Protein AF-A0A6H9YV08-F1 (afdb_monomer_lite)

Organism: NCBI:txid359158

Sequence (164 aa):
MSWSRAHRRHQLVHQVLADIAGDGRPELPERRRAEVEAEFGGLEGFLLELQLRWYRAFDARLDALLEDWPPDLPAALDKLWLDLSGTMPTARFVLDAHLHHQALAPLHARHQLLLHAATGVYRKPDDWPRLATTPSHVGTTTSSVMSSARSQRLIQPCRWISAF

Structure (mmCIF, N/CA/C/O backbone):
data_AF-A0A6H9YV08-F1
#
_entry.id   AF-A0A6H9YV08-F1
#
loop_
_atom_site.group_PDB
_atom_site.id
_atom_site.type_symbol
_atom_site.label_atom_id
_atom_site.label_alt_id
_atom_site.label_comp_id
_atom_site.label_asym_id
_atom_site.label_entity_id
_atom_site.label_seq_id
_atom_site.pdbx_PDB_ins_code
_atom_site.Cartn_x
_atom_site.Cartn_y
_atom_site.Cartn_z
_atom_site.occupancy
_atom_site.B_iso_or_equiv
_atom_site.auth_seq_id
_atom_site.auth_comp_id
_atom_site.auth_asym_id
_atom_site.auth_atom_id
_atom_site.pdbx_PDB_model_num
ATOM 1 N N . MET A 1 1 ? 13.962 2.491 21.784 1.00 62.12 1 MET A N 1
ATOM 2 C CA . MET A 1 1 ? 12.484 2.449 21.918 1.00 62.12 1 MET A CA 1
ATOM 3 C C . MET A 1 1 ? 11.721 2.374 20.583 1.00 62.12 1 MET A C 1
ATOM 5 O O . MET A 1 1 ? 10.515 2.172 20.609 1.00 62.12 1 MET A O 1
ATOM 9 N N . SER A 1 2 ? 12.372 2.457 19.415 1.00 82.06 2 SER A N 1
ATOM 10 C CA . SER A 1 2 ? 11.707 2.378 18.097 1.00 82.06 2 SER A CA 1
ATOM 11 C C . SER A 1 2 ? 11.152 0.988 17.742 1.00 82.06 2 SER A C 1
ATOM 13 O O . SER A 1 2 ? 10.120 0.895 17.081 1.00 82.06 2 SER A O 1
ATOM 15 N N . TRP A 1 3 ? 11.788 -0.089 18.216 1.00 86.19 3 TRP A N 1
ATOM 16 C CA . TRP A 1 3 ? 11.386 -1.467 17.904 1.00 86.19 3 TRP A CA 1
ATOM 17 C C . TRP A 1 3 ? 9.988 -1.827 18.427 1.00 86.19 3 TRP A C 1
ATOM 19 O O . TRP A 1 3 ? 9.171 -2.354 17.677 1.00 86.19 3 TRP A O 1
ATOM 29 N N . SER A 1 4 ? 9.666 -1.465 19.675 1.00 91.12 4 SER A N 1
ATOM 30 C CA . SER A 1 4 ? 8.354 -1.747 20.276 1.00 91.12 4 SER A CA 1
ATOM 31 C C . SER A 1 4 ? 7.209 -1.081 19.507 1.00 91.12 4 SER A C 1
ATOM 33 O O . SER A 1 4 ? 6.151 -1.681 19.334 1.00 91.12 4 SER A O 1
ATOM 35 N N . ARG A 1 5 ? 7.434 0.135 18.990 1.00 91.06 5 ARG A N 1
ATOM 36 C CA . ARG A 1 5 ? 6.450 0.852 18.168 1.00 91.06 5 ARG A CA 1
ATOM 37 C C . ARG A 1 5 ? 6.277 0.206 16.795 1.00 91.06 5 ARG A C 1
ATOM 39 O O . ARG A 1 5 ? 5.150 0.008 16.352 1.00 91.06 5 ARG A O 1
ATOM 46 N N . ALA A 1 6 ? 7.376 -0.162 16.135 1.00 91.62 6 ALA A N 1
ATOM 47 C CA . ALA A 1 6 ? 7.322 -0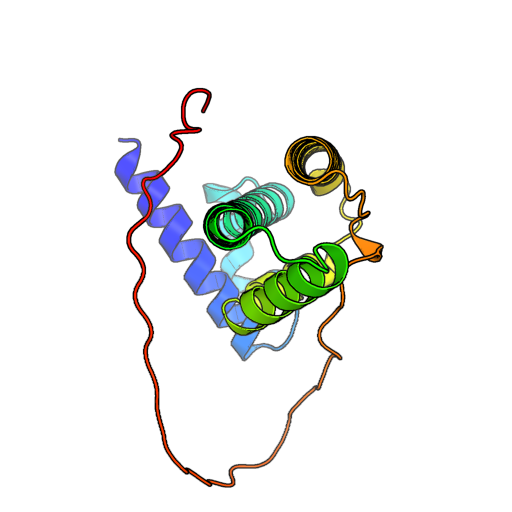.854 14.848 1.00 91.62 6 ALA A CA 1
ATOM 48 C C . ALA A 1 6 ? 6.585 -2.199 14.960 1.00 91.62 6 ALA A C 1
ATOM 50 O O . ALA A 1 6 ? 5.713 -2.496 14.144 1.00 91.62 6 ALA A O 1
ATOM 51 N N . HIS A 1 7 ? 6.875 -2.976 16.008 1.00 93.38 7 HIS A N 1
ATOM 52 C CA . HIS A 1 7 ? 6.208 -4.249 16.266 1.00 93.38 7 HIS A CA 1
ATOM 53 C C . HIS A 1 7 ? 4.704 -4.073 16.510 1.00 93.38 7 HIS A C 1
ATOM 55 O O . HIS A 1 7 ? 3.894 -4.785 15.918 1.00 93.38 7 HIS A O 1
ATOM 61 N N . ARG A 1 8 ? 4.313 -3.072 17.306 1.00 94.31 8 ARG A N 1
ATOM 62 C CA . ARG A 1 8 ? 2.902 -2.774 17.572 1.00 94.31 8 ARG A CA 1
ATOM 63 C C . ARG A 1 8 ? 2.148 -2.340 16.313 1.00 94.31 8 ARG A C 1
ATOM 65 O O . ARG A 1 8 ? 1.095 -2.895 16.024 1.00 94.31 8 ARG A O 1
ATOM 72 N N . ARG A 1 9 ? 2.707 -1.426 15.509 1.00 96.75 9 ARG A N 1
ATOM 73 C CA . ARG A 1 9 ? 2.131 -1.040 14.203 1.00 96.75 9 ARG A CA 1
ATOM 74 C C . ARG A 1 9 ? 2.023 -2.229 13.253 1.00 96.75 9 ARG A C 1
ATOM 76 O O . ARG A 1 9 ? 1.090 -2.314 12.458 1.00 96.75 9 ARG A O 1
ATOM 83 N N . HIS A 1 10 ? 2.978 -3.152 13.298 1.00 96.25 10 HIS A N 1
ATOM 84 C CA . HIS A 1 10 ? 2.912 -4.374 12.508 1.00 96.25 10 HIS A CA 1
ATOM 85 C C . HIS A 1 10 ? 1.723 -5.248 12.921 1.00 96.25 10 HIS A C 1
ATOM 87 O O . HIS A 1 10 ? 0.890 -5.557 12.070 1.00 96.25 10 HIS A O 1
ATOM 93 N N . GLN A 1 11 ? 1.601 -5.555 14.215 1.00 97.56 11 GLN A N 1
ATOM 94 C CA . GLN A 1 11 ? 0.488 -6.330 14.766 1.00 97.56 11 GLN A CA 1
ATOM 95 C C . GLN A 1 11 ? -0.871 -5.670 14.511 1.00 97.56 11 GLN A C 1
ATOM 97 O O . GLN A 1 11 ? -1.800 -6.348 14.081 1.00 97.56 11 GLN A O 1
ATOM 102 N N . LEU A 1 12 ? -0.979 -4.354 14.713 1.00 98.12 12 LEU A N 1
ATOM 103 C CA . LEU A 1 12 ? -2.235 -3.627 14.542 1.00 98.12 12 LEU A CA 1
ATOM 104 C C . LEU A 1 12 ? -2.731 -3.671 13.092 1.00 98.12 12 LEU A C 1
ATOM 106 O O . LEU A 1 12 ? -3.915 -3.895 12.870 1.00 98.12 12 LEU A O 1
ATOM 110 N N . VAL A 1 13 ? -1.846 -3.562 12.093 1.00 98.31 13 VAL A N 1
ATOM 111 C CA . VAL A 1 13 ? -2.251 -3.756 10.686 1.00 98.31 13 VAL A CA 1
ATOM 112 C C . VAL A 1 13 ? -2.832 -5.149 10.462 1.00 98.31 13 VAL A C 1
ATOM 114 O O . VAL A 1 13 ? -3.878 -5.267 9.836 1.00 98.31 13 VAL A O 1
ATOM 117 N N . HIS A 1 14 ? -2.202 -6.203 10.987 1.00 97.88 14 HIS A N 1
ATOM 118 C CA . HIS A 1 14 ? -2.731 -7.561 10.838 1.00 97.88 14 HIS A CA 1
ATOM 119 C C . HIS A 1 14 ? -4.094 -7.734 11.508 1.00 97.88 14 HIS A C 1
ATOM 121 O O . HIS A 1 14 ? -4.976 -8.359 10.929 1.00 97.88 14 HIS A O 1
ATOM 127 N N . GLN A 1 15 ? -4.280 -7.151 12.691 1.00 98.12 15 GLN A N 1
ATOM 128 C CA . GLN A 1 15 ? -5.555 -7.189 13.404 1.00 98.12 15 GLN A CA 1
ATOM 129 C C . GLN A 1 15 ? -6.655 -6.437 12.649 1.00 98.12 15 GLN A C 1
ATOM 131 O O . GLN A 1 15 ? -7.739 -6.980 12.471 1.00 98.12 15 GLN A O 1
ATOM 136 N N . VAL A 1 16 ? -6.368 -5.233 12.145 1.00 98.25 16 VAL A N 1
ATOM 137 C CA . VAL A 1 16 ? -7.320 -4.452 11.339 1.00 98.25 16 VAL A CA 1
ATOM 138 C C . VAL A 1 16 ? -7.689 -5.195 10.055 1.00 98.25 16 VAL A C 1
ATOM 140 O O . VAL A 1 16 ? -8.865 -5.277 9.719 1.00 98.25 16 VAL A O 1
ATOM 143 N N . LEU A 1 17 ? -6.717 -5.781 9.348 1.00 98.06 17 LEU A N 1
ATOM 144 C CA . LEU A 1 17 ? -7.002 -6.555 8.136 1.00 98.06 17 LEU A CA 1
ATOM 145 C C . LEU A 1 17 ? -7.789 -7.837 8.441 1.00 98.06 17 LEU A C 1
ATOM 147 O O . LEU A 1 17 ? -8.658 -8.203 7.660 1.00 98.06 17 LEU A O 1
ATOM 151 N N . ALA A 1 18 ? -7.530 -8.514 9.561 1.00 97.56 18 ALA A N 1
ATOM 152 C CA . ALA A 1 18 ? -8.325 -9.671 9.971 1.00 97.56 18 ALA A CA 1
ATOM 153 C C . ALA A 1 18 ? -9.776 -9.275 10.288 1.00 97.56 18 ALA A C 1
ATOM 155 O O . ALA A 1 18 ? -10.709 -9.955 9.867 1.00 97.56 18 ALA A O 1
ATOM 156 N N . ASP A 1 19 ? -9.959 -8.143 10.967 1.00 97.44 19 ASP A N 1
ATOM 157 C CA . ASP A 1 19 ? -11.268 -7.582 11.285 1.00 97.44 19 ASP A CA 1
ATOM 158 C C . ASP A 1 19 ? -12.053 -7.214 10.012 1.00 97.44 19 ASP A C 1
ATOM 160 O O . ASP A 1 19 ? -13.195 -7.635 9.852 1.00 97.44 19 ASP A O 1
ATOM 164 N N . ILE A 1 20 ? -11.415 -6.521 9.064 1.00 97.12 20 ILE A N 1
ATOM 165 C CA . ILE A 1 20 ? -11.993 -6.175 7.754 1.00 97.12 20 ILE A CA 1
ATOM 166 C C . ILE A 1 20 ? -12.348 -7.427 6.946 1.00 97.12 20 ILE A C 1
ATOM 168 O O . ILE A 1 20 ? -13.390 -7.467 6.294 1.00 97.12 20 ILE A O 1
ATOM 172 N N . ALA A 1 21 ? -11.501 -8.459 6.987 1.00 95.69 21 ALA A N 1
ATOM 173 C CA . ALA A 1 21 ? -11.770 -9.722 6.304 1.00 95.69 21 ALA A CA 1
ATOM 174 C C . ALA A 1 21 ? -13.003 -10.436 6.880 1.00 95.69 21 ALA A C 1
ATOM 176 O O . ALA A 1 21 ? -13.766 -11.025 6.121 1.00 95.69 21 ALA A O 1
ATOM 177 N N . GLY A 1 22 ? -13.200 -10.374 8.201 1.00 95.25 22 GLY A N 1
ATOM 178 C CA . GLY A 1 22 ? -14.380 -10.929 8.864 1.00 95.25 22 GLY A CA 1
ATOM 179 C C . GLY A 1 22 ? -15.654 -10.126 8.592 1.00 95.25 22 GLY A C 1
ATOM 180 O O . GLY A 1 22 ? -16.706 -10.713 8.353 1.00 95.25 22 GLY A O 1
ATOM 181 N N . ASP A 1 23 ? -15.550 -8.795 8.585 1.00 94.00 23 ASP A N 1
ATOM 182 C CA . ASP A 1 23 ? -16.693 -7.891 8.415 1.00 94.00 23 ASP A CA 1
ATOM 183 C C . ASP A 1 23 ? -17.091 -7.719 6.929 1.00 94.00 23 ASP A C 1
ATOM 185 O O . ASP A 1 23 ? -18.220 -7.327 6.626 1.00 94.00 23 ASP A O 1
ATOM 189 N N . GLY A 1 24 ? -16.179 -8.010 5.990 1.00 93.38 24 GLY A N 1
ATOM 190 C CA . GLY A 1 24 ? -16.401 -7.905 4.540 1.00 93.38 24 GLY A CA 1
ATOM 191 C C . GLY A 1 24 ? -16.526 -6.465 4.030 1.00 93.38 24 GLY A C 1
ATOM 192 O O . GLY A 1 24 ? -17.098 -6.224 2.967 1.00 93.38 24 GLY A O 1
ATOM 193 N N . ARG A 1 25 ? -16.029 -5.498 4.803 1.00 94.69 25 ARG A N 1
ATOM 194 C CA . ARG A 1 25 ? -16.244 -4.059 4.619 1.00 94.69 25 ARG A CA 1
ATOM 195 C C . ARG A 1 25 ? -14.912 -3.319 4.610 1.00 94.69 25 ARG A C 1
ATOM 197 O O . ARG A 1 25 ? -14.142 -3.523 5.542 1.00 94.69 25 ARG A O 1
ATOM 204 N N . PRO A 1 26 ? -14.598 -2.506 3.585 1.00 94.75 26 PRO A N 1
ATOM 205 C CA . PRO A 1 26 ? -13.266 -1.921 3.439 1.00 94.75 26 PRO A CA 1
ATOM 206 C C . PRO A 1 26 ? -12.983 -0.795 4.443 1.00 94.75 26 PRO A C 1
ATOM 208 O O . PRO A 1 26 ? -11.848 -0.324 4.528 1.00 94.75 26 PRO A O 1
ATOM 211 N N . GLU A 1 27 ? -14.000 -0.327 5.165 1.00 95.19 27 GLU A N 1
ATOM 212 C CA . GLU A 1 27 ? -13.875 0.723 6.161 1.00 95.19 27 GLU A CA 1
ATOM 213 C C . GLU A 1 27 ? -13.111 0.250 7.400 1.00 95.19 27 GLU A C 1
ATOM 215 O O . GLU A 1 27 ? -13.130 -0.920 7.785 1.00 95.19 27 GLU A O 1
ATOM 220 N N . LEU A 1 28 ? -12.462 1.201 8.075 1.00 95.56 28 LEU A N 1
ATOM 221 C CA . LEU A 1 28 ? -11.794 0.921 9.336 1.00 95.56 28 LEU A CA 1
ATOM 222 C C . LEU A 1 28 ? -12.822 0.452 10.389 1.00 95.56 28 LEU A C 1
ATOM 224 O O . LEU A 1 28 ? -13.764 1.199 10.673 1.00 95.56 28 LEU A O 1
ATOM 228 N N . PRO A 1 29 ? -12.637 -0.725 11.019 1.00 95.94 29 PRO A N 1
ATOM 229 C CA . PRO A 1 29 ? -13.544 -1.211 12.050 1.00 95.94 29 PRO A CA 1
ATOM 230 C C . PRO A 1 29 ? -13.602 -0.238 13.228 1.00 95.94 29 PRO A C 1
ATOM 232 O O . PRO A 1 29 ? -12.565 0.151 13.767 1.00 95.94 29 PRO A O 1
ATOM 235 N N . GLU A 1 30 ? -14.809 0.105 13.683 1.00 95.31 30 GLU A N 1
ATOM 236 C CA . GLU A 1 30 ? -14.999 1.113 14.739 1.00 95.31 30 GLU A CA 1
ATOM 237 C C . GLU A 1 30 ? -14.239 0.754 16.026 1.00 95.31 30 GLU A C 1
ATOM 239 O O . GLU A 1 30 ? -13.595 1.602 16.641 1.00 95.31 30 GLU A O 1
ATOM 244 N N . ARG A 1 31 ? -14.192 -0.545 16.356 1.00 96.38 31 ARG A N 1
ATOM 245 C CA . ARG A 1 31 ? -13.433 -1.098 17.491 1.00 96.38 31 ARG A CA 1
ATOM 246 C C . ARG A 1 31 ? -11.925 -0.811 17.447 1.00 96.38 31 ARG A C 1
ATOM 248 O O . ARG A 1 31 ? -11.281 -0.859 18.486 1.00 96.38 31 ARG A O 1
ATOM 255 N N . ARG A 1 32 ? -11.361 -0.515 16.269 1.00 97.25 32 ARG A N 1
ATOM 256 C CA . ARG A 1 32 ? -9.929 -0.233 16.057 1.00 97.25 32 ARG A CA 1
ATOM 257 C C . ARG A 1 32 ? -9.613 1.245 15.879 1.00 97.25 32 ARG A C 1
ATOM 259 O O . ARG A 1 32 ? -8.435 1.594 15.832 1.00 97.25 32 ARG A O 1
ATOM 266 N N . ARG A 1 33 ? -10.621 2.121 15.796 1.00 96.75 33 ARG A N 1
ATOM 267 C CA . ARG A 1 33 ? -10.427 3.542 15.474 1.00 96.75 33 ARG A CA 1
ATOM 268 C C . ARG A 1 33 ? -9.466 4.229 16.445 1.00 96.75 33 ARG A C 1
ATOM 270 O O . ARG A 1 33 ? -8.532 4.880 15.997 1.00 96.75 33 ARG A O 1
ATOM 277 N N . ALA A 1 34 ? -9.645 4.029 17.752 1.00 97.88 34 ALA A N 1
ATOM 278 C CA . ALA A 1 34 ? -8.794 4.647 18.772 1.00 97.88 34 ALA A CA 1
ATOM 279 C C . ALA A 1 34 ? -7.331 4.162 18.713 1.00 97.88 34 ALA A C 1
ATOM 281 O O . ALA A 1 34 ? -6.407 4.962 18.844 1.00 97.88 34 ALA A O 1
ATOM 282 N N . GLU A 1 35 ? -7.108 2.865 18.480 1.00 97.75 35 GLU A N 1
ATOM 283 C CA . GLU A 1 35 ? -5.758 2.303 18.340 1.00 97.75 35 GLU A CA 1
ATOM 284 C C . GLU A 1 35 ? -5.071 2.813 17.067 1.00 97.75 35 GLU A C 1
ATOM 286 O O . GLU A 1 35 ? -3.886 3.150 17.080 1.00 97.75 35 GLU A O 1
ATOM 291 N N . VAL A 1 36 ? -5.822 2.906 15.965 1.00 98.06 36 VAL A N 1
ATOM 292 C CA . VAL A 1 36 ? -5.309 3.427 14.697 1.00 98.06 36 VAL A CA 1
ATOM 293 C C . VAL A 1 36 ? -4.999 4.916 14.785 1.00 98.06 36 VAL A C 1
ATOM 295 O O . VAL A 1 36 ? -3.958 5.347 14.289 1.00 98.06 36 VAL A O 1
ATOM 298 N N . GLU A 1 37 ? -5.841 5.689 15.466 1.00 98.00 37 GLU A N 1
ATOM 299 C CA . GLU A 1 37 ? -5.572 7.093 15.763 1.00 98.00 37 GLU A CA 1
ATOM 300 C C . GLU A 1 37 ? -4.252 7.243 16.531 1.00 98.00 37 GLU A C 1
ATOM 302 O O . GLU A 1 37 ? -3.357 7.966 16.098 1.00 98.00 37 GLU A O 1
ATOM 307 N N . ALA A 1 38 ? -4.074 6.478 17.611 1.00 96.81 38 ALA A N 1
ATOM 308 C CA . ALA A 1 38 ? -2.882 6.553 18.451 1.00 96.81 38 ALA A CA 1
ATOM 309 C C . ALA A 1 38 ? -1.587 6.142 17.723 1.00 96.81 38 ALA A C 1
ATOM 311 O O . ALA A 1 38 ? -0.535 6.757 17.914 1.00 96.81 38 ALA A O 1
ATOM 312 N N . GLU A 1 39 ? -1.632 5.095 16.896 1.00 97.62 39 GLU A N 1
ATOM 313 C CA . GLU A 1 39 ? -0.424 4.529 16.285 1.00 97.62 39 GLU A CA 1
ATOM 314 C C . GLU A 1 39 ? -0.092 5.119 14.910 1.00 97.62 39 GLU A C 1
ATOM 316 O O . GLU A 1 39 ? 1.094 5.212 14.557 1.00 97.62 39 GLU A O 1
ATOM 321 N N . PHE A 1 40 ? -1.106 5.528 14.143 1.00 97.25 40 PHE A N 1
ATOM 322 C CA . PHE A 1 40 ? -0.970 6.005 12.764 1.00 97.25 40 PHE A CA 1
ATOM 323 C C . PHE A 1 40 ? -1.374 7.466 12.556 1.00 97.25 40 PHE A C 1
ATOM 325 O O . PHE A 1 40 ? -1.019 8.011 11.515 1.00 97.25 40 PHE A O 1
ATOM 332 N N . GLY A 1 41 ? -2.048 8.110 13.513 1.00 97.44 41 GLY A N 1
ATOM 333 C CA . GLY A 1 41 ? -2.650 9.431 13.297 1.00 97.44 41 GLY A CA 1
ATOM 334 C C . GLY A 1 41 ? -3.903 9.361 12.420 1.00 97.44 41 GLY A C 1
ATOM 335 O O . GLY A 1 41 ? -4.145 10.257 11.618 1.00 97.44 41 GLY A O 1
ATOM 336 N N . GLY A 1 42 ? -4.639 8.250 12.505 1.00 97.56 42 GLY A N 1
ATOM 337 C CA . GLY A 1 42 ? -5.927 8.068 11.842 1.00 97.56 42 GLY A CA 1
ATOM 338 C C . GLY A 1 42 ? -5.864 7.261 10.546 1.00 97.56 42 GLY A C 1
ATOM 339 O O . GLY A 1 42 ? -4.879 6.578 10.243 1.00 97.56 42 GLY A O 1
ATOM 340 N N . LEU A 1 43 ? -6.962 7.314 9.784 1.00 97.62 43 LEU A N 1
ATOM 341 C CA . LEU A 1 43 ? -7.145 6.526 8.560 1.00 97.62 43 LEU A CA 1
ATOM 342 C C . LEU A 1 43 ? -6.061 6.824 7.518 1.00 97.62 43 LEU A C 1
ATOM 344 O O . LEU A 1 43 ? -5.534 5.898 6.911 1.00 97.62 43 LEU A O 1
ATOM 348 N N . GLU A 1 44 ? -5.691 8.091 7.335 1.00 98.25 44 GLU A N 1
ATOM 349 C CA . GLU A 1 44 ? -4.707 8.488 6.322 1.00 98.25 44 GLU A CA 1
ATOM 350 C C . GLU A 1 44 ? -3.345 7.832 6.566 1.00 98.25 44 GLU A C 1
ATOM 352 O O . GLU A 1 44 ? -2.766 7.223 5.665 1.00 98.25 44 GLU A O 1
ATOM 357 N N . GLY A 1 45 ? -2.854 7.891 7.808 1.00 97.94 45 GLY A N 1
ATOM 358 C CA . GLY A 1 45 ? -1.590 7.267 8.191 1.00 97.94 45 GLY A CA 1
ATOM 359 C C . GLY A 1 45 ? -1.630 5.743 8.103 1.00 97.94 45 GLY A C 1
ATOM 360 O O . GLY A 1 45 ? -0.618 5.114 7.781 1.00 97.94 45 GLY A O 1
ATOM 361 N N . PHE A 1 46 ? -2.797 5.141 8.342 1.00 98.44 46 PHE A N 1
ATOM 362 C CA . PHE A 1 46 ? -3.004 3.710 8.154 1.00 98.44 46 PHE A CA 1
ATOM 363 C C . PHE A 1 46 ? -2.967 3.315 6.670 1.00 98.44 46 PHE A C 1
ATOM 365 O O . PHE A 1 46 ? -2.257 2.376 6.309 1.00 98.44 46 PHE A O 1
ATOM 372 N N . LEU A 1 47 ? -3.666 4.053 5.800 1.00 98.44 47 LEU A N 1
ATOM 373 C CA . LEU A 1 47 ? -3.654 3.827 4.351 1.00 98.44 47 LEU A CA 1
ATOM 374 C C . LEU A 1 47 ? -2.244 3.988 3.772 1.00 98.44 47 LEU A C 1
ATOM 376 O O . LEU A 1 47 ? -1.811 3.154 2.979 1.00 98.44 47 LEU A O 1
ATOM 380 N N . LEU A 1 48 ? -1.497 5.004 4.213 1.00 98.44 48 LEU A N 1
ATOM 381 C CA . LEU A 1 48 ? -0.099 5.201 3.827 1.00 98.44 48 LEU A CA 1
ATOM 382 C C . LEU A 1 48 ? 0.780 4.009 4.219 1.00 98.44 48 LEU A C 1
ATOM 384 O O . LEU A 1 48 ? 1.547 3.508 3.397 1.00 98.44 48 LEU A O 1
ATOM 388 N N . GLU A 1 49 ? 0.664 3.524 5.456 1.00 98.19 49 GLU A N 1
ATOM 389 C CA . GLU A 1 4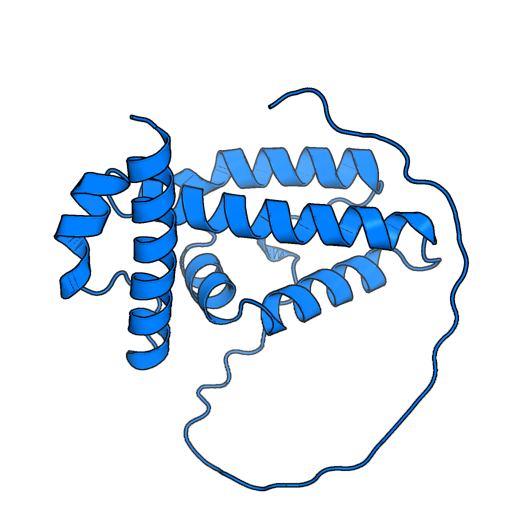9 ? 1.398 2.338 5.908 1.00 98.19 49 GLU A CA 1
ATOM 390 C C . GLU A 1 49 ? 1.042 1.104 5.066 1.00 98.19 49 GLU A C 1
ATOM 392 O O . GLU A 1 49 ? 1.935 0.357 4.655 1.00 98.19 49 GLU A O 1
ATOM 397 N N . LEU A 1 50 ? -0.248 0.891 4.796 1.00 98.31 50 LEU A N 1
ATOM 398 C CA . LEU A 1 50 ? -0.726 -0.246 4.018 1.00 98.31 50 LEU A CA 1
ATOM 399 C C . LEU A 1 50 ? -0.205 -0.195 2.575 1.00 98.31 50 LEU A C 1
ATOM 401 O O . LEU A 1 50 ? 0.315 -1.194 2.075 1.00 98.31 50 LEU A O 1
ATOM 405 N N . GLN A 1 51 ? -0.257 0.978 1.943 1.00 98.25 51 GLN A N 1
ATOM 406 C CA . GLN A 1 51 ? 0.254 1.207 0.595 1.00 98.25 51 GLN A CA 1
ATOM 407 C C . GLN A 1 51 ? 1.777 1.016 0.518 1.00 98.25 51 GLN A C 1
ATOM 409 O O . GLN A 1 51 ? 2.275 0.398 -0.422 1.00 98.25 51 GLN A O 1
ATOM 414 N N . LEU A 1 52 ? 2.536 1.482 1.519 1.00 97.75 52 LEU A N 1
ATOM 415 C CA . LEU A 1 52 ? 3.984 1.248 1.587 1.00 97.75 52 LEU A CA 1
ATOM 416 C C . LEU A 1 52 ? 4.319 -0.241 1.697 1.00 97.75 52 LEU A C 1
ATOM 418 O O . LEU A 1 52 ? 5.269 -0.705 1.069 1.00 97.75 52 LEU A O 1
ATOM 422 N N . ARG A 1 53 ? 3.563 -1.004 2.494 1.00 97.88 53 ARG A N 1
ATOM 423 C CA . ARG A 1 53 ? 3.749 -2.460 2.593 1.00 97.88 53 ARG A CA 1
ATOM 424 C C . ARG A 1 53 ? 3.434 -3.155 1.278 1.00 97.88 53 ARG A C 1
ATOM 426 O O . ARG A 1 53 ? 4.197 -4.029 0.877 1.00 97.88 53 ARG A O 1
ATOM 433 N N . TRP A 1 54 ? 2.358 -2.742 0.611 1.00 97.88 54 TRP A N 1
ATOM 434 C CA . TRP A 1 54 ? 2.003 -3.240 -0.712 1.00 97.88 54 TRP A CA 1
ATOM 435 C C . TRP A 1 54 ? 3.127 -2.997 -1.722 1.00 97.88 54 TRP A C 1
ATOM 437 O O . TRP A 1 54 ? 3.600 -3.949 -2.334 1.00 97.88 54 TRP A O 1
ATOM 447 N N . TYR A 1 55 ? 3.620 -1.759 -1.845 1.00 97.69 55 TYR A N 1
ATOM 448 C CA . TYR A 1 55 ? 4.696 -1.451 -2.789 1.00 97.69 55 TYR A CA 1
ATOM 449 C C . TYR A 1 55 ? 6.012 -2.137 -2.453 1.00 97.69 55 TYR A C 1
ATOM 451 O O . TYR A 1 55 ? 6.616 -2.696 -3.351 1.00 97.69 55 TYR A O 1
ATOM 459 N N . ARG A 1 56 ? 6.409 -2.248 -1.180 1.00 97.81 56 ARG A N 1
ATOM 460 C CA . ARG A 1 56 ? 7.591 -3.056 -0.817 1.00 97.81 56 ARG A CA 1
ATOM 461 C C . ARG A 1 56 ? 7.460 -4.513 -1.270 1.00 97.81 56 ARG A C 1
ATOM 463 O O . ARG A 1 56 ? 8.433 -5.104 -1.723 1.00 97.81 56 ARG A O 1
ATOM 470 N N . ALA A 1 57 ? 6.270 -5.097 -1.135 1.00 98.06 57 ALA A N 1
ATOM 471 C CA . ALA A 1 57 ? 6.007 -6.467 -1.565 1.00 98.06 57 ALA A CA 1
ATOM 472 C C . ALA A 1 57 ? 5.900 -6.606 -3.095 1.00 98.06 57 ALA A C 1
ATOM 474 O O . ALA A 1 57 ? 6.198 -7.676 -3.628 1.00 98.06 57 ALA A O 1
ATOM 475 N N . PHE A 1 58 ? 5.454 -5.557 -3.787 1.00 98.12 58 PHE A N 1
ATOM 476 C CA . PHE A 1 58 ? 5.442 -5.471 -5.245 1.00 98.12 58 PHE A CA 1
ATOM 477 C C . PHE A 1 58 ? 6.866 -5.341 -5.786 1.00 98.12 58 PHE A C 1
ATOM 479 O O . PHE A 1 58 ? 7.278 -6.176 -6.579 1.00 98.12 58 PHE A O 1
ATOM 486 N N . ASP A 1 59 ? 7.633 -4.367 -5.295 1.00 97.50 59 ASP A N 1
ATOM 487 C CA . ASP A 1 59 ? 8.993 -4.058 -5.740 1.00 97.50 59 ASP A CA 1
ATOM 488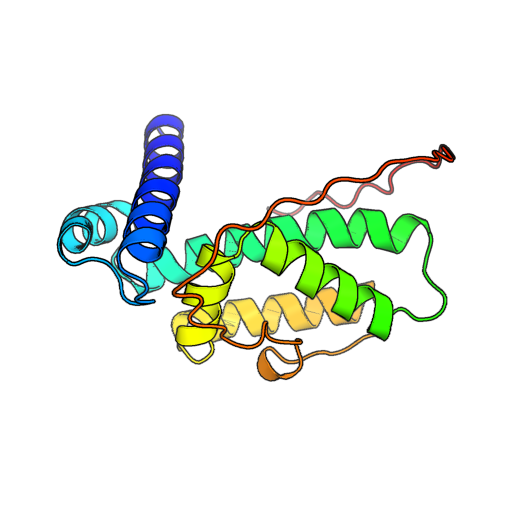 C C . ASP A 1 59 ? 9.921 -5.264 -5.532 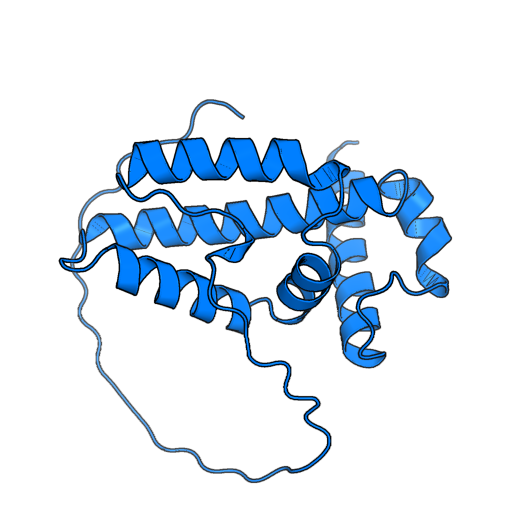1.00 97.50 59 ASP A C 1
ATOM 490 O O . ASP A 1 59 ? 10.623 -5.660 -6.452 1.00 97.50 59 ASP A O 1
ATOM 494 N N . ALA A 1 60 ? 9.821 -5.961 -4.393 1.00 97.62 60 ALA A N 1
ATOM 495 C CA . ALA A 1 60 ? 10.595 -7.184 -4.160 1.00 97.62 60 ALA A CA 1
ATOM 496 C C . ALA A 1 60 ? 10.288 -8.313 -5.166 1.00 97.62 60 ALA A C 1
ATOM 498 O O . ALA A 1 60 ? 11.159 -9.122 -5.481 1.00 97.62 60 ALA A O 1
ATOM 499 N N . ARG A 1 61 ? 9.045 -8.405 -5.662 1.00 98.06 61 ARG A N 1
ATOM 500 C CA . ARG A 1 61 ? 8.678 -9.368 -6.713 1.00 98.06 61 ARG A CA 1
ATOM 501 C C . ARG A 1 61 ? 9.044 -8.859 -8.100 1.00 98.06 61 ARG A C 1
ATOM 503 O O . ARG A 1 61 ? 9.343 -9.672 -8.967 1.00 98.06 61 ARG A O 1
ATOM 510 N N . LEU A 1 62 ? 8.992 -7.545 -8.310 1.00 97.50 62 LEU A N 1
ATOM 511 C CA . LEU A 1 62 ? 9.409 -6.909 -9.549 1.00 97.50 62 LEU A CA 1
ATOM 512 C C . LEU A 1 62 ? 10.900 -7.143 -9.768 1.00 97.50 62 LEU A C 1
ATOM 514 O O . LEU A 1 62 ? 11.269 -7.572 -10.850 1.00 97.50 62 LEU A O 1
ATOM 518 N N . ASP A 1 63 ? 11.725 -6.953 -8.739 1.00 97.00 63 ASP A N 1
ATOM 519 C CA . ASP A 1 63 ? 13.162 -7.225 -8.800 1.00 97.00 63 ASP A CA 1
ATOM 520 C C . ASP A 1 63 ? 13.424 -8.652 -9.301 1.00 97.00 63 ASP A C 1
ATOM 522 O O . ASP A 1 63 ? 14.151 -8.836 -10.272 1.00 97.00 63 ASP A O 1
ATOM 526 N N . ALA A 1 64 ? 12.739 -9.646 -8.724 1.00 96.00 64 ALA A N 1
ATOM 527 C CA . ALA A 1 64 ? 12.828 -11.036 -9.170 1.00 96.00 64 ALA A CA 1
ATOM 528 C C . ALA A 1 64 ? 12.294 -11.251 -10.601 1.00 96.00 64 ALA A C 1
ATOM 530 O O . ALA A 1 64 ? 12.854 -12.038 -11.356 1.00 96.00 64 ALA A O 1
ATOM 531 N N . LEU A 1 65 ? 11.219 -10.560 -11.000 1.00 96.62 65 LEU A N 1
ATOM 532 C CA . LEU A 1 65 ? 10.674 -10.640 -12.360 1.00 96.62 65 LEU A CA 1
ATOM 533 C C . LEU A 1 65 ? 11.659 -10.093 -13.405 1.00 96.62 65 LEU A C 1
ATOM 535 O O . LEU A 1 65 ? 11.742 -10.625 -14.512 1.00 96.62 65 LEU A O 1
ATOM 539 N N . LEU A 1 66 ? 12.382 -9.023 -13.071 1.00 95.81 66 LEU A N 1
ATOM 540 C CA . LEU A 1 66 ? 13.313 -8.361 -13.981 1.00 95.81 66 LEU A CA 1
ATOM 541 C C . LEU A 1 66 ? 14.634 -9.124 -14.152 1.00 95.81 66 LEU A C 1
ATOM 543 O O . LEU A 1 66 ? 15.335 -8.856 -15.126 1.00 95.81 66 LEU A O 1
ATOM 547 N N . GLU A 1 67 ? 14.952 -10.096 -13.289 1.00 95.94 67 GLU A N 1
ATOM 548 C CA . GLU A 1 67 ? 16.123 -10.975 -13.465 1.00 95.94 67 GLU A CA 1
ATOM 549 C C . GLU A 1 67 ? 16.065 -11.766 -14.785 1.00 95.94 67 GLU A C 1
ATOM 551 O O . GLU A 1 67 ? 17.087 -11.920 -15.452 1.00 95.94 67 GLU A O 1
ATOM 556 N N . ASP A 1 68 ? 14.870 -12.207 -15.195 1.00 92.50 68 ASP A N 1
ATOM 557 C CA . ASP A 1 68 ? 14.652 -12.986 -16.424 1.00 92.50 68 ASP A CA 1
ATOM 558 C C . ASP A 1 68 ? 14.213 -12.130 -17.628 1.00 92.50 68 ASP A C 1
ATOM 560 O O . ASP A 1 68 ? 14.095 -12.652 -18.737 1.00 92.50 68 ASP A O 1
ATOM 564 N N . TRP A 1 69 ? 13.956 -10.834 -17.411 1.00 93.06 69 TRP A N 1
ATOM 565 C CA . TRP A 1 69 ? 13.470 -9.855 -18.394 1.00 93.06 69 TRP A CA 1
ATOM 566 C C . TRP A 1 69 ? 12.432 -10.424 -19.390 1.00 93.06 69 TRP A C 1
ATOM 568 O O . TRP A 1 69 ? 12.758 -10.720 -20.547 1.00 93.06 69 TRP A O 1
ATOM 578 N N . PRO A 1 70 ? 11.166 -10.603 -18.969 1.00 95.56 70 PRO A N 1
ATOM 579 C CA . PRO A 1 70 ? 10.168 -11.288 -19.782 1.00 95.56 70 PRO A CA 1
ATOM 580 C C . PRO A 1 70 ? 9.911 -10.560 -21.115 1.00 95.56 70 PRO A C 1
ATOM 582 O O . PRO A 1 70 ? 9.905 -9.328 -21.158 1.00 95.56 70 PRO A O 1
ATOM 585 N N . PRO A 1 71 ? 9.627 -11.302 -22.204 1.00 93.38 71 PRO A N 1
ATOM 586 C CA . PRO A 1 71 ? 9.419 -10.714 -23.528 1.00 93.38 71 PRO A CA 1
ATOM 587 C C . PRO A 1 71 ? 8.161 -9.836 -23.605 1.00 93.38 71 PRO A C 1
ATOM 589 O O . PRO A 1 71 ? 8.128 -8.887 -24.383 1.00 93.38 71 PRO A O 1
ATOM 592 N N . ASP A 1 72 ? 7.144 -10.132 -22.790 1.00 96.38 72 ASP A N 1
ATOM 593 C CA . ASP A 1 72 ? 5.937 -9.317 -22.626 1.00 96.38 72 ASP A CA 1
ATOM 594 C C . ASP A 1 72 ? 5.872 -8.776 -21.191 1.00 96.38 72 ASP A C 1
ATOM 596 O O . ASP A 1 72 ? 5.224 -9.333 -20.299 1.00 96.38 72 ASP A O 1
ATOM 600 N N . LEU A 1 73 ? 6.626 -7.703 -20.956 1.00 95.81 73 LEU A N 1
ATOM 601 C CA . LEU A 1 73 ? 6.720 -7.066 -19.647 1.00 95.81 73 LEU A CA 1
ATOM 602 C C . LEU A 1 73 ? 5.375 -6.493 -19.156 1.00 95.81 73 LEU A C 1
ATOM 604 O O . LEU A 1 73 ? 5.052 -6.717 -17.989 1.00 95.81 73 LEU A O 1
ATOM 608 N N . PRO A 1 74 ? 4.544 -5.820 -19.983 1.00 95.56 74 PRO A N 1
ATOM 609 C CA . PRO A 1 74 ? 3.219 -5.372 -19.555 1.00 95.56 74 PRO A CA 1
ATOM 610 C C . PRO A 1 74 ? 2.326 -6.496 -19.021 1.00 95.56 74 PRO A C 1
ATOM 612 O O . PRO A 1 74 ? 1.756 -6.326 -17.940 1.00 95.56 74 PRO A O 1
ATOM 615 N N . ALA A 1 75 ? 2.239 -7.634 -19.722 1.00 95.12 75 ALA A N 1
ATOM 616 C CA . ALA A 1 75 ? 1.442 -8.775 -19.268 1.00 95.12 75 ALA A CA 1
ATOM 617 C C . ALA A 1 75 ? 2.036 -9.432 -18.011 1.00 95.12 75 ALA A C 1
ATOM 619 O O . ALA A 1 75 ? 1.305 -9.853 -17.110 1.00 95.12 75 ALA A O 1
ATOM 620 N N . ALA A 1 76 ? 3.366 -9.489 -17.910 1.00 96.88 76 ALA A N 1
ATOM 621 C CA . ALA A 1 76 ? 4.042 -10.001 -16.724 1.00 96.88 76 ALA A CA 1
ATOM 622 C C . ALA A 1 76 ? 3.790 -9.126 -15.481 1.00 96.88 76 ALA A C 1
ATOM 624 O O . ALA A 1 76 ? 3.577 -9.660 -14.392 1.00 96.88 76 ALA A O 1
ATOM 625 N N . LEU A 1 77 ? 3.747 -7.798 -15.642 1.00 97.00 77 LEU A N 1
ATOM 626 C CA . LEU A 1 77 ? 3.384 -6.861 -14.574 1.00 97.00 77 LEU A CA 1
ATOM 627 C C . LEU A 1 77 ? 1.927 -7.035 -14.124 1.00 97.00 77 LEU A C 1
ATOM 629 O O . LEU A 1 77 ? 1.666 -7.025 -12.921 1.00 97.00 77 LEU A O 1
ATOM 633 N N . ASP A 1 78 ? 0.990 -7.236 -15.056 1.00 96.12 78 ASP A N 1
ATOM 634 C CA . ASP A 1 78 ? -0.416 -7.511 -14.722 1.00 96.12 78 ASP A CA 1
ATOM 635 C C . ASP A 1 78 ? -0.553 -8.797 -13.909 1.00 96.12 78 ASP A C 1
ATOM 637 O O . ASP A 1 78 ? -1.225 -8.823 -12.874 1.00 96.12 78 ASP A O 1
ATOM 641 N N . LYS A 1 79 ? 0.141 -9.857 -14.335 1.00 96.38 79 LYS A N 1
ATOM 642 C CA . LYS A 1 79 ? 0.180 -11.118 -13.596 1.00 96.38 79 LYS A CA 1
ATOM 643 C C . LYS A 1 79 ? 0.774 -10.932 -12.201 1.00 96.38 79 LYS A C 1
ATOM 645 O O . LYS A 1 79 ? 0.183 -11.393 -11.231 1.00 96.38 79 LYS A O 1
ATOM 650 N N . LEU A 1 80 ? 1.900 -10.228 -12.080 1.00 97.19 80 LEU A N 1
ATOM 651 C CA . LEU A 1 80 ? 2.537 -9.956 -10.791 1.00 97.19 80 LEU A CA 1
ATOM 652 C C . LEU A 1 80 ? 1.595 -9.204 -9.842 1.00 97.19 80 LEU A C 1
ATOM 654 O O . LEU A 1 80 ? 1.516 -9.536 -8.657 1.00 97.19 80 LEU A O 1
ATOM 658 N N . TRP A 1 81 ? 0.857 -8.217 -10.355 1.00 96.56 81 TRP A N 1
ATOM 659 C CA . TRP A 1 81 ? -0.135 -7.480 -9.578 1.00 96.56 81 TRP A CA 1
ATOM 660 C C . TRP A 1 81 ? -1.284 -8.376 -9.098 1.00 96.56 81 TRP A C 1
ATOM 662 O O . TRP A 1 81 ? -1.670 -8.311 -7.926 1.00 96.56 81 TRP A O 1
ATOM 672 N N . LEU A 1 82 ? -1.814 -9.238 -9.972 1.00 96.06 82 LEU A N 1
ATOM 673 C CA . LEU A 1 82 ? -2.863 -10.205 -9.632 1.00 96.06 82 LEU A CA 1
ATOM 674 C C . LEU A 1 82 ? -2.383 -11.239 -8.608 1.00 96.06 82 LEU A C 1
ATOM 676 O O . LEU A 1 82 ? -3.069 -11.476 -7.614 1.00 96.06 82 LEU A O 1
ATOM 680 N N . ASP A 1 83 ? -1.189 -11.795 -8.796 1.00 96.75 83 ASP A N 1
ATOM 681 C CA . ASP A 1 83 ? -0.589 -12.761 -7.875 1.00 96.75 83 ASP A CA 1
ATOM 682 C C . ASP A 1 83 ? -0.376 -12.128 -6.490 1.00 96.75 83 ASP A C 1
ATOM 684 O O . ASP A 1 83 ? -0.728 -12.715 -5.460 1.00 96.75 83 ASP A O 1
ATOM 688 N N . LEU A 1 84 ? 0.127 -10.887 -6.437 1.00 97.12 84 LEU A N 1
ATOM 689 C CA . LEU A 1 84 ? 0.262 -10.149 -5.181 1.00 97.12 84 LEU A CA 1
ATOM 690 C C . LEU A 1 84 ? -1.104 -9.886 -4.533 1.00 97.12 84 LEU A C 1
ATOM 692 O O . LEU A 1 84 ? -1.250 -10.097 -3.326 1.00 97.12 84 LEU A O 1
ATOM 696 N N . SER A 1 85 ? -2.113 -9.525 -5.325 1.00 96.31 85 SER A N 1
ATOM 697 C CA . SER A 1 85 ? -3.499 -9.384 -4.863 1.00 96.31 85 SER A CA 1
ATOM 698 C C . SER A 1 85 ? -4.042 -10.674 -4.261 1.00 96.31 85 SER A C 1
ATOM 700 O O . SER A 1 85 ? -4.682 -10.622 -3.216 1.00 96.31 85 SER A O 1
ATOM 702 N N . GLY A 1 86 ? -3.710 -11.832 -4.832 1.00 95.44 86 GLY A N 1
ATOM 703 C CA . GLY A 1 86 ? -4.038 -13.136 -4.254 1.00 95.44 86 GLY A CA 1
ATOM 704 C C . GLY A 1 86 ? -3.336 -13.412 -2.918 1.00 95.44 86 GLY A C 1
ATOM 705 O O . GLY A 1 86 ? -3.926 -14.022 -2.030 1.00 95.44 86 GLY A O 1
ATOM 706 N N . THR A 1 87 ? -2.099 -12.937 -2.730 1.00 96.81 87 THR A N 1
ATOM 707 C CA . THR A 1 87 ? -1.362 -13.114 -1.459 1.00 96.81 87 THR A CA 1
ATOM 708 C C . THR A 1 87 ? -1.746 -12.125 -0.359 1.00 96.81 87 THR A C 1
ATOM 710 O O . THR A 1 87 ? -1.561 -12.417 0.821 1.00 96.81 87 THR A O 1
ATOM 713 N N . MET A 1 88 ? -2.263 -10.949 -0.722 1.00 96.62 88 MET A N 1
ATOM 714 C CA . MET A 1 88 ? -2.655 -9.893 0.214 1.00 96.62 88 MET A CA 1
ATOM 715 C C . MET A 1 88 ? -4.072 -9.372 -0.102 1.00 96.62 88 MET A C 1
ATOM 717 O O . MET A 1 88 ? -4.249 -8.165 -0.299 1.00 96.62 88 MET A O 1
ATOM 721 N N . PRO A 1 89 ? -5.095 -10.247 -0.135 1.00 96.44 89 PRO A N 1
ATOM 722 C CA . PRO A 1 89 ? -6.408 -9.916 -0.690 1.00 96.44 89 PRO A CA 1
ATOM 723 C C . PRO A 1 89 ? -7.102 -8.806 0.092 1.00 96.44 89 PRO A C 1
ATOM 725 O O . PRO A 1 89 ? -7.606 -7.856 -0.499 1.00 96.44 89 PRO A O 1
ATOM 728 N N . THR A 1 90 ? -7.057 -8.854 1.425 1.00 96.81 90 THR A N 1
ATOM 729 C CA . THR A 1 90 ? -7.704 -7.828 2.248 1.00 96.81 90 THR A CA 1
ATOM 730 C C . THR A 1 90 ? -6.990 -6.483 2.176 1.00 96.81 90 THR A C 1
ATOM 732 O O . THR A 1 90 ? -7.637 -5.441 2.183 1.00 96.81 90 THR A O 1
ATOM 735 N N . ALA A 1 91 ? -5.657 -6.479 2.058 1.00 96.88 91 ALA A N 1
ATOM 736 C CA . ALA A 1 91 ? -4.917 -5.238 1.850 1.00 96.88 91 ALA A CA 1
ATOM 737 C C . ALA A 1 91 ? -5.297 -4.603 0.506 1.00 96.88 91 ALA A C 1
ATOM 739 O O . ALA A 1 91 ? -5.587 -3.410 0.457 1.00 96.88 91 ALA A O 1
ATOM 740 N N . ARG A 1 92 ? -5.356 -5.412 -0.563 1.00 96.31 92 ARG A N 1
ATOM 741 C CA . ARG A 1 92 ? -5.797 -4.963 -1.888 1.00 96.31 92 ARG A CA 1
ATOM 742 C C . ARG A 1 92 ? -7.215 -4.405 -1.843 1.00 96.31 92 ARG A C 1
ATOM 744 O O . ARG A 1 92 ? -7.429 -3.300 -2.320 1.00 96.31 92 ARG A O 1
ATOM 751 N N . PHE A 1 93 ? -8.137 -5.117 -1.200 1.00 95.75 93 PHE A N 1
ATOM 752 C CA . PHE A 1 93 ? -9.532 -4.708 -1.043 1.00 95.75 93 PHE A CA 1
ATOM 753 C C . PHE A 1 93 ? -9.678 -3.323 -0.392 1.00 95.75 93 PHE A C 1
ATOM 755 O O . PHE A 1 93 ? -10.388 -2.464 -0.913 1.00 95.75 93 PHE A O 1
ATOM 762 N N . VAL A 1 94 ? -8.954 -3.071 0.703 1.00 97.00 94 VAL A N 1
ATOM 763 C CA . VAL A 1 94 ? -8.960 -1.762 1.378 1.00 97.00 94 VAL A CA 1
ATOM 764 C C . VAL A 1 94 ? -8.366 -0.671 0.488 1.00 97.00 94 VAL A C 1
ATOM 766 O O . VAL A 1 94 ? -8.946 0.410 0.379 1.00 97.00 94 VAL A O 1
ATOM 769 N N . LEU A 1 95 ? -7.228 -0.941 -0.159 1.00 97.06 95 LEU A N 1
ATOM 770 C CA . LEU A 1 95 ? -6.558 0.026 -1.033 1.00 97.06 95 LEU A CA 1
ATOM 771 C C . LEU A 1 95 ? -7.390 0.349 -2.284 1.00 97.06 95 LEU A C 1
ATOM 773 O O . LEU A 1 95 ? -7.421 1.501 -2.703 1.00 97.06 95 LEU A O 1
ATOM 777 N N . ASP A 1 96 ? -8.103 -0.627 -2.848 1.00 95.50 96 ASP A N 1
ATOM 778 C CA . ASP A 1 96 ? -9.019 -0.424 -3.976 1.00 95.50 96 ASP A CA 1
ATOM 779 C C . ASP A 1 96 ? -10.186 0.494 -3.620 1.00 95.50 96 ASP A C 1
ATOM 781 O O . ASP A 1 96 ? -10.522 1.387 -4.400 1.00 95.50 96 ASP A O 1
ATOM 785 N N . ALA A 1 97 ? -10.780 0.302 -2.439 1.00 96.25 97 ALA A N 1
ATOM 786 C CA . ALA A 1 97 ? -11.870 1.144 -1.952 1.00 96.25 97 ALA A CA 1
ATOM 787 C C . ALA A 1 97 ? -11.428 2.595 -1.683 1.00 96.25 97 ALA A C 1
ATOM 789 O O . ALA A 1 97 ? -12.240 3.513 -1.760 1.00 96.25 97 ALA A O 1
ATOM 790 N N . HIS A 1 98 ? -10.138 2.809 -1.408 1.00 96.81 98 HIS A N 1
ATOM 791 C CA . HIS A 1 98 ? -9.559 4.116 -1.086 1.00 96.81 98 HIS A CA 1
ATOM 792 C C . HIS A 1 98 ? -8.595 4.630 -2.163 1.00 96.81 98 HIS A C 1
ATOM 794 O O . HIS A 1 98 ? -7.772 5.502 -1.883 1.00 96.81 98 HIS A O 1
ATOM 800 N N . LEU A 1 99 ? -8.691 4.136 -3.401 1.00 94.94 99 LEU A N 1
ATOM 801 C CA . LEU A 1 99 ? -7.720 4.429 -4.462 1.00 94.94 99 LEU A CA 1
ATOM 802 C C . LEU A 1 99 ? -7.524 5.932 -4.719 1.00 94.94 99 LEU A C 1
ATOM 804 O O . LEU A 1 99 ? -6.415 6.383 -5.010 1.00 94.94 99 LEU A O 1
ATOM 808 N N . HIS A 1 100 ? -8.600 6.710 -4.592 1.00 95.69 100 HIS A N 1
ATOM 809 C CA . HIS A 1 100 ? -8.608 8.155 -4.829 1.00 95.69 100 HIS A CA 1
ATOM 810 C C . HIS A 1 100 ? -8.441 8.985 -3.548 1.00 95.69 100 HIS A C 1
ATOM 812 O O . HIS A 1 100 ? -8.639 10.201 -3.568 1.00 95.69 100 HIS A O 1
ATOM 818 N N . HIS A 1 101 ? -8.080 8.357 -2.425 1.00 97.44 101 HIS A N 1
ATOM 819 C CA . HIS A 1 101 ? -7.811 9.077 -1.188 1.00 97.44 101 HIS A CA 1
ATOM 820 C C . HIS A 1 101 ? -6.593 9.994 -1.371 1.00 97.44 101 HIS A C 1
ATOM 822 O O . HIS A 1 101 ? -5.510 9.542 -1.746 1.00 97.44 101 HIS A O 1
ATOM 828 N N . GLN A 1 102 ? -6.745 11.288 -1.073 1.00 97.56 102 GLN A N 1
ATOM 829 C CA . GLN A 1 102 ? -5.742 12.315 -1.394 1.00 97.56 102 GLN A CA 1
ATOM 830 C C . GLN A 1 102 ? -4.368 12.037 -0.768 1.00 97.56 102 GLN A C 1
ATOM 832 O O . GLN A 1 102 ? -3.345 12.228 -1.423 1.00 97.56 102 GLN A O 1
ATOM 837 N N . ALA A 1 103 ? -4.344 11.502 0.457 1.00 96.38 103 ALA A N 1
ATOM 838 C CA . ALA A 1 103 ? -3.113 11.084 1.132 1.00 96.38 103 ALA A CA 1
ATOM 839 C C . ALA A 1 103 ? -2.257 10.089 0.316 1.00 96.38 103 ALA A C 1
ATOM 841 O O . ALA A 1 103 ? -1.035 10.092 0.444 1.00 96.38 103 ALA A O 1
ATOM 842 N N . LEU A 1 104 ? -2.860 9.261 -0.546 1.00 97.50 104 LEU A N 1
ATOM 843 C CA . LEU A 1 104 ? -2.135 8.275 -1.355 1.00 97.50 104 LEU A CA 1
ATOM 844 C C . LEU A 1 104 ? -1.539 8.861 -2.642 1.00 97.50 104 LEU A C 1
ATOM 846 O O . LEU A 1 104 ? -0.620 8.268 -3.209 1.00 97.50 104 LEU A O 1
ATOM 850 N N . ALA A 1 105 ? -2.011 10.023 -3.101 1.00 96.50 105 ALA A N 1
ATOM 851 C CA . ALA A 1 105 ? -1.626 10.579 -4.398 1.00 96.50 105 ALA A CA 1
ATOM 852 C C . ALA A 1 105 ? -0.104 10.790 -4.565 1.00 96.50 105 ALA A C 1
ATOM 854 O O . ALA A 1 105 ? 0.431 10.356 -5.591 1.00 96.50 105 ALA A O 1
ATOM 855 N N . PRO A 1 106 ? 0.640 11.353 -3.586 1.00 96.81 106 PRO A N 1
ATOM 856 C CA . PRO A 1 106 ? 2.094 11.502 -3.712 1.00 96.81 106 PRO A CA 1
ATOM 857 C C . PRO A 1 106 ? 2.819 10.156 -3.823 1.00 96.81 106 PRO A C 1
ATOM 859 O O . PRO A 1 106 ? 3.813 10.019 -4.537 1.00 96.81 106 PRO A O 1
ATOM 862 N N . LEU A 1 107 ? 2.307 9.148 -3.121 1.00 96.12 107 LEU A N 1
ATOM 863 C CA . LEU A 1 107 ? 2.890 7.816 -3.058 1.00 96.12 107 LEU A CA 1
ATOM 864 C C . LEU A 1 107 ? 2.645 7.057 -4.372 1.00 96.12 107 LEU A C 1
ATOM 866 O O . LEU A 1 107 ? 3.569 6.444 -4.908 1.00 96.12 107 LEU A O 1
ATOM 870 N N . HIS A 1 108 ? 1.445 7.181 -4.947 1.00 96.44 108 HIS A N 1
ATOM 871 C CA . HIS A 1 108 ? 1.144 6.711 -6.299 1.00 96.44 108 HIS A CA 1
ATOM 872 C C . HIS A 1 108 ? 2.050 7.375 -7.339 1.00 96.44 108 HIS A C 1
ATOM 874 O O . HIS A 1 108 ? 2.717 6.665 -8.083 1.00 96.44 108 HIS A O 1
ATOM 880 N N . ALA A 1 109 ? 2.145 8.708 -7.351 1.00 96.25 109 ALA A N 1
ATOM 881 C CA . ALA A 1 109 ? 2.977 9.432 -8.312 1.00 96.25 109 ALA A CA 1
ATOM 882 C C . ALA A 1 109 ? 4.452 8.997 -8.244 1.00 96.25 109 ALA A C 1
ATOM 884 O O . ALA A 1 109 ? 5.079 8.747 -9.272 1.00 96.25 109 ALA A O 1
ATOM 885 N N . ARG A 1 110 ? 4.998 8.832 -7.031 1.00 96.50 110 ARG A N 1
ATOM 886 C CA . ARG A 1 110 ? 6.365 8.331 -6.843 1.00 96.50 110 ARG A CA 1
ATOM 887 C C . ARG A 1 110 ? 6.545 6.922 -7.409 1.00 96.50 110 ARG A C 1
ATOM 889 O O . ARG A 1 110 ? 7.516 6.688 -8.121 1.00 96.50 110 ARG A O 1
ATOM 896 N N . HIS A 1 111 ? 5.647 5.989 -7.091 1.00 96.12 111 HIS A N 1
ATOM 897 C CA . HIS A 1 111 ? 5.767 4.603 -7.561 1.00 96.12 111 HIS A CA 1
ATOM 898 C C . HIS A 1 111 ? 5.651 4.497 -9.081 1.00 96.12 111 HIS A C 1
ATOM 900 O O . HIS A 1 111 ? 6.434 3.784 -9.693 1.00 96.12 111 HIS A O 1
ATOM 906 N N . GLN A 1 112 ? 4.778 5.290 -9.704 1.00 96.19 112 GLN A N 1
ATOM 907 C CA . GLN A 1 112 ? 4.659 5.369 -11.164 1.00 96.19 112 GLN A CA 1
ATOM 908 C C . GLN A 1 112 ? 5.959 5.796 -11.839 1.00 96.19 112 GLN A C 1
ATOM 910 O O . GLN A 1 112 ? 6.362 5.197 -12.833 1.00 96.19 112 GLN A O 1
ATOM 915 N N . LEU A 1 113 ? 6.620 6.825 -11.299 1.00 97.00 113 LEU A N 1
ATOM 916 C CA . LEU A 1 113 ? 7.899 7.300 -11.824 1.00 97.00 113 LEU A CA 1
ATOM 917 C C . LEU A 1 113 ? 8.988 6.233 -11.690 1.00 97.00 113 LEU A C 1
ATOM 919 O O . LEU A 1 113 ? 9.739 6.014 -12.635 1.00 97.00 113 LEU A O 1
ATOM 923 N N . LEU A 1 114 ? 9.056 5.554 -10.540 1.00 95.75 114 LEU A N 1
ATOM 924 C CA . LEU A 1 114 ? 10.032 4.488 -10.305 1.00 95.75 114 LEU A CA 1
ATOM 925 C C . LEU A 1 114 ? 9.783 3.278 -11.209 1.00 95.75 114 LEU A C 1
ATOM 927 O O . LEU A 1 114 ? 10.720 2.781 -11.829 1.00 95.75 114 LEU A O 1
ATOM 931 N N . LEU A 1 115 ? 8.527 2.848 -11.337 1.00 96.62 115 LEU A N 1
ATOM 932 C CA . LEU A 1 115 ? 8.142 1.752 -12.218 1.00 96.62 115 LEU A CA 1
ATOM 933 C C . LEU A 1 115 ? 8.490 2.075 -13.672 1.00 96.62 115 LEU A C 1
ATOM 935 O O . LEU A 1 115 ? 9.111 1.256 -14.348 1.00 96.62 115 LEU A O 1
ATOM 939 N N . HIS A 1 116 ? 8.151 3.279 -14.138 1.00 97.12 116 HIS A N 1
ATOM 940 C CA . HIS A 1 116 ? 8.476 3.711 -15.492 1.00 97.12 116 HIS A CA 1
ATOM 941 C C . HIS A 1 116 ? 9.988 3.782 -15.723 1.00 97.12 116 HIS A C 1
ATOM 943 O O . HIS A 1 116 ? 10.462 3.309 -16.750 1.00 97.12 116 HIS A O 1
ATOM 949 N N . ALA A 1 117 ? 10.758 4.299 -14.764 1.00 96.69 117 ALA A N 1
ATOM 950 C CA . ALA A 1 117 ? 12.213 4.339 -14.871 1.00 96.69 117 ALA A CA 1
ATOM 951 C C . ALA A 1 117 ? 12.841 2.934 -14.930 1.00 96.69 117 ALA A C 1
ATOM 953 O O . ALA A 1 117 ? 13.787 2.725 -15.683 1.00 96.69 117 ALA A O 1
ATOM 954 N N . ALA A 1 118 ? 12.315 1.974 -14.162 1.00 95.25 118 ALA A N 1
ATOM 955 C CA . ALA A 1 118 ? 12.846 0.613 -14.101 1.00 95.25 118 ALA A CA 1
ATOM 956 C C . ALA A 1 118 ? 12.444 -0.256 -15.305 1.00 95.25 118 ALA A C 1
ATOM 958 O O . ALA A 1 118 ? 13.208 -1.117 -15.729 1.00 95.25 118 ALA A O 1
ATOM 959 N N . THR A 1 119 ? 11.241 -0.051 -15.847 1.00 96.44 119 THR A N 1
ATOM 960 C CA . THR A 1 119 ? 10.624 -0.981 -16.812 1.00 96.44 119 THR A CA 1
ATOM 961 C C . THR A 1 119 ? 10.328 -0.360 -18.175 1.00 96.44 119 THR A C 1
ATOM 963 O O . THR A 1 119 ? 9.993 -1.073 -19.116 1.00 96.44 119 THR A O 1
ATOM 966 N N . GLY A 1 120 ? 10.369 0.969 -18.293 1.00 96.62 120 GLY A N 1
ATOM 967 C CA . GLY A 1 120 ? 9.832 1.707 -19.440 1.00 96.62 120 GLY A CA 1
ATOM 968 C C . GLY A 1 120 ? 8.298 1.715 -19.515 1.00 96.62 120 GLY A C 1
ATOM 969 O O . GLY A 1 120 ? 7.728 2.466 -20.305 1.00 96.62 120 GLY A O 1
ATOM 970 N N . VAL A 1 121 ? 7.601 0.944 -18.674 1.00 94.31 121 VAL A N 1
ATOM 971 C CA . VAL A 1 121 ? 6.139 0.835 -18.669 1.00 94.31 121 VAL A CA 1
ATOM 972 C C . VAL A 1 121 ? 5.549 1.880 -17.733 1.00 94.31 121 VAL A C 1
ATOM 974 O O . VAL A 1 121 ? 5.867 1.941 -16.548 1.00 94.31 121 VAL A O 1
ATOM 977 N N . TYR A 1 122 ? 4.663 2.712 -18.269 1.00 93.81 122 TYR A N 1
ATOM 978 C CA . TYR A 1 122 ? 3.887 3.660 -17.481 1.00 93.81 122 TYR A CA 1
ATOM 979 C C . TYR A 1 122 ? 2.506 3.071 -17.164 1.00 93.81 122 TYR A C 1
ATOM 981 O O . TYR A 1 122 ? 1.813 2.618 -18.073 1.00 93.81 122 TYR A O 1
ATOM 989 N N . ARG A 1 123 ? 2.101 3.094 -15.887 1.00 90.56 123 ARG A N 1
ATOM 990 C CA . ARG A 1 123 ? 0.765 2.676 -15.427 1.00 90.56 123 ARG A CA 1
ATOM 991 C C . ARG A 1 123 ? 0.235 3.608 -14.356 1.00 90.56 123 ARG A C 1
ATOM 993 O O . ARG A 1 123 ? 0.925 3.869 -13.378 1.00 90.56 123 ARG A O 1
ATOM 1000 N N . LYS A 1 124 ? -1.001 4.069 -14.502 1.00 90.56 124 LYS A N 1
ATOM 1001 C CA . LYS A 1 124 ? -1.754 4.789 -13.469 1.00 90.56 124 LYS A CA 1
ATOM 1002 C C . LYS A 1 124 ? -2.415 3.800 -12.504 1.00 90.56 124 LYS A C 1
ATOM 1004 O O . LYS A 1 124 ? -2.506 2.615 -12.815 1.00 90.56 124 LYS A O 1
ATOM 1009 N N . PRO A 1 125 ? -2.895 4.244 -11.325 1.00 87.31 125 PRO A N 1
ATOM 1010 C CA . PRO A 1 125 ? -3.447 3.336 -10.326 1.00 87.31 125 PRO A CA 1
ATOM 1011 C C . PRO A 1 125 ? -4.714 2.635 -10.840 1.00 87.31 125 PRO A C 1
ATOM 1013 O O . PRO A 1 125 ? -4.966 1.493 -10.476 1.00 87.31 125 PRO A O 1
ATOM 1016 N N . ASP A 1 126 ? -5.463 3.301 -11.722 1.00 90.69 126 ASP A N 1
ATOM 1017 C CA . ASP A 1 126 ? -6.663 2.772 -12.376 1.00 90.69 126 ASP A CA 1
ATOM 1018 C C . ASP A 1 126 ? -6.372 1.766 -13.501 1.00 90.69 126 ASP A C 1
ATOM 1020 O O . ASP A 1 126 ? -7.268 1.016 -13.878 1.00 90.69 126 ASP A O 1
ATOM 1024 N N . ASP A 1 127 ? -5.135 1.716 -14.007 1.00 92.25 127 ASP A N 1
ATOM 1025 C CA . ASP A 1 127 ? -4.745 0.824 -15.108 1.00 92.25 127 ASP A CA 1
ATOM 1026 C C . ASP A 1 127 ? -4.432 -0.601 -14.620 1.00 92.25 127 ASP A C 1
ATOM 1028 O O . ASP A 1 127 ? -4.203 -1.503 -15.429 1.00 92.25 127 ASP A O 1
ATOM 1032 N N . TRP A 1 128 ? -4.357 -0.815 -13.302 1.00 91.19 128 TRP A N 1
ATOM 1033 C CA . TRP A 1 128 ? -4.072 -2.129 -12.738 1.00 91.19 128 TRP A CA 1
ATOM 1034 C C . TRP A 1 128 ? -5.303 -3.039 -12.783 1.00 91.19 128 TRP A C 1
ATOM 1036 O O . TRP A 1 128 ? -6.412 -2.599 -12.461 1.00 91.19 128 TRP A O 1
ATOM 1046 N N . PRO A 1 129 ? -5.126 -4.333 -13.108 1.00 89.56 129 PRO A N 1
ATOM 1047 C CA . PRO A 1 129 ? -6.222 -5.279 -13.094 1.00 89.56 129 PRO A CA 1
ATOM 1048 C C . PRO A 1 129 ? -6.742 -5.415 -11.663 1.00 89.56 129 PRO A C 1
ATOM 1050 O O . PRO A 1 129 ? -5.988 -5.645 -10.713 1.00 89.56 129 PRO A O 1
ATOM 1053 N N . ARG A 1 130 ? -8.055 -5.261 -11.506 1.00 83.00 130 ARG A N 1
ATOM 1054 C CA . ARG A 1 130 ? -8.729 -5.474 -10.228 1.00 83.00 130 ARG A CA 1
ATOM 1055 C C . ARG A 1 130 ? -9.205 -6.913 -10.157 1.00 83.00 130 ARG A C 1
ATOM 1057 O O . ARG A 1 130 ? -9.680 -7.465 -11.151 1.00 83.00 130 ARG A O 1
ATOM 1064 N N . LEU A 1 131 ? -9.117 -7.507 -8.971 1.00 72.25 131 LEU A N 1
ATOM 1065 C CA . LEU A 1 131 ? -9.870 -8.726 -8.710 1.00 72.25 131 LEU A CA 1
ATOM 1066 C C . LEU A 1 131 ? -11.346 -8.373 -8.899 1.00 72.25 131 LEU A C 1
ATOM 1068 O O . LEU A 1 131 ? -11.825 -7.414 -8.291 1.00 72.25 131 LEU A O 1
ATOM 1072 N N . ALA A 1 132 ? -12.059 -9.108 -9.755 1.00 61.09 132 ALA A N 1
ATOM 1073 C CA . ALA A 1 132 ? -13.510 -9.016 -9.778 1.00 61.09 132 ALA A CA 1
ATOM 1074 C C . ALA A 1 132 ? -13.982 -9.232 -8.335 1.00 61.09 132 ALA A C 1
ATOM 1076 O O . ALA A 1 132 ? -13.626 -10.236 -7.715 1.00 61.09 132 ALA A O 1
ATOM 1077 N N . THR A 1 133 ? -14.695 -8.263 -7.765 1.00 50.62 133 THR A N 1
ATOM 1078 C CA . THR A 1 133 ? -15.279 -8.383 -6.432 1.00 50.62 133 THR A CA 1
ATOM 1079 C C . THR A 1 133 ? -16.279 -9.529 -6.473 1.00 50.62 133 THR A C 1
ATOM 1081 O O . THR A 1 133 ? -17.438 -9.346 -6.823 1.00 50.62 133 THR A O 1
ATOM 1084 N N . THR A 1 134 ? -15.836 -10.740 -6.154 1.00 45.12 134 THR A N 1
ATOM 1085 C CA . THR A 1 134 ? -16.735 -11.840 -5.820 1.00 45.12 134 THR A CA 1
ATOM 1086 C C . THR A 1 134 ? -17.119 -11.683 -4.354 1.00 45.12 134 THR A C 1
ATOM 1088 O O . THR A 1 134 ? -16.289 -11.972 -3.488 1.00 45.12 134 THR A O 1
ATOM 1091 N N . PRO A 1 135 ? -18.355 -11.264 -4.022 1.00 46.03 135 PRO A N 1
ATOM 1092 C CA . PRO A 1 135 ? -18.935 -11.606 -2.736 1.00 46.03 135 PRO A CA 1
ATOM 1093 C C . PRO A 1 135 ? -19.176 -13.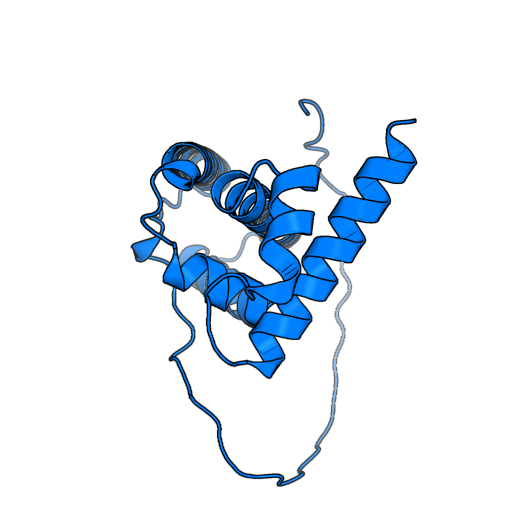121 -2.734 1.00 46.03 135 PRO A C 1
ATOM 1095 O O . PRO A 1 135 ? -20.261 -13.592 -3.061 1.00 46.03 135 PRO A O 1
ATOM 1098 N N . SER A 1 136 ? -18.151 -13.908 -2.405 1.00 44.47 136 SER A N 1
ATOM 1099 C CA . SER A 1 136 ? -18.329 -15.341 -2.167 1.00 44.47 136 SER A CA 1
ATOM 1100 C C . SER A 1 136 ? -18.926 -15.550 -0.781 1.00 44.47 136 SER A C 1
ATOM 1102 O O . SER A 1 136 ? -18.230 -15.859 0.183 1.00 44.47 136 SER A O 1
ATOM 1104 N N . HIS A 1 137 ? -20.248 -15.422 -0.697 1.00 48.41 137 HIS A N 1
ATOM 1105 C CA . HIS A 1 137 ? -21.006 -16.364 0.109 1.00 48.41 137 HIS A CA 1
ATOM 1106 C C . HIS A 1 137 ? -21.161 -17.663 -0.697 1.00 48.41 137 HIS A C 1
ATOM 1108 O O . HIS A 1 137 ? -21.541 -17.630 -1.863 1.00 48.41 137 HIS A O 1
ATOM 1114 N N . VAL A 1 138 ? -20.954 -18.788 -0.003 1.00 51.66 138 VAL A N 1
ATOM 1115 C CA . VAL A 1 138 ? -21.286 -20.179 -0.371 1.00 51.66 138 VAL A CA 1
ATOM 1116 C C . VAL A 1 138 ? -20.205 -20.983 -1.108 1.00 51.66 138 VAL A C 1
ATOM 1118 O O . VAL A 1 138 ? -19.856 -20.715 -2.250 1.00 51.66 138 VAL A O 1
ATOM 1121 N N . GLY A 1 139 ? -19.818 -22.096 -0.468 1.00 38.53 139 GLY A N 1
ATOM 1122 C CA . GLY A 1 139 ? -19.700 -23.377 -1.169 1.00 38.53 139 GLY A CA 1
ATOM 1123 C C . GLY A 1 139 ? -18.355 -24.086 -1.072 1.00 38.53 139 GLY A C 1
ATOM 1124 O O . GLY A 1 139 ? -17.560 -24.049 -2.002 1.00 38.53 139 GLY A O 1
ATOM 1125 N N . THR A 1 140 ? -18.139 -24.825 0.016 1.00 46.69 140 THR A N 1
ATOM 1126 C CA . THR A 1 140 ? -17.155 -25.911 0.091 1.00 46.69 140 THR A CA 1
ATOM 1127 C C . THR A 1 140 ? -17.383 -26.901 -1.055 1.00 46.69 140 THR A C 1
ATOM 1129 O O . THR A 1 140 ? -18.413 -27.567 -1.081 1.00 46.69 140 THR A O 1
ATOM 1132 N N . THR A 1 141 ? -16.429 -27.068 -1.971 1.00 48.34 141 THR A N 1
ATOM 1133 C CA . THR A 1 141 ? -16.215 -28.349 -2.665 1.00 48.34 141 THR A CA 1
ATOM 1134 C C . THR A 1 141 ? -14.741 -28.505 -3.018 1.00 48.34 141 THR A C 1
ATOM 1136 O O . THR A 1 141 ? -14.158 -27.758 -3.797 1.00 48.34 141 THR A O 1
ATOM 1139 N N . THR A 1 142 ? -14.159 -29.511 -2.381 1.00 48.81 142 THR A N 1
ATOM 1140 C CA . THR A 1 142 ? -12.840 -30.093 -2.582 1.00 48.81 142 THR A CA 1
ATOM 1141 C C . THR A 1 142 ? -12.643 -30.583 -4.018 1.00 48.81 142 THR A C 1
ATOM 1143 O O . THR A 1 142 ? -13.448 -31.374 -4.505 1.00 48.81 142 THR A O 1
ATOM 1146 N N . SER A 1 143 ? -11.515 -30.244 -4.646 1.00 39.28 143 SER A N 1
ATOM 1147 C CA . SER A 1 143 ? -10.757 -31.209 -5.456 1.00 39.28 143 SER A CA 1
ATOM 1148 C C . SER A 1 143 ? -9.313 -30.769 -5.677 1.00 39.28 143 SER A C 1
ATOM 1150 O O . SER A 1 143 ? -9.017 -29.704 -6.206 1.00 39.28 143 SER A O 1
ATOM 1152 N N . SER A 1 144 ? -8.439 -31.655 -5.216 1.00 44.59 144 SER A N 1
ATOM 1153 C CA . SER A 1 144 ? -6.990 -31.724 -5.374 1.00 44.59 144 SER A CA 1
ATOM 1154 C C . SER A 1 144 ? -6.645 -32.412 -6.695 1.00 44.59 144 SER A C 1
ATOM 1156 O O . SER A 1 144 ? -7.303 -33.407 -6.971 1.00 44.59 144 SER A O 1
ATOM 1158 N N . VAL A 1 145 ? -5.606 -31.964 -7.424 1.00 44.03 145 VAL A N 1
ATOM 1159 C CA . VAL A 1 145 ? -4.584 -32.806 -8.102 1.00 44.03 145 VAL A CA 1
ATOM 1160 C C . VAL A 1 145 ? -3.314 -31.962 -8.389 1.00 44.03 145 VAL A C 1
ATOM 1162 O O . VAL A 1 145 ? -3.379 -30.952 -9.080 1.00 44.03 145 VAL A O 1
ATOM 1165 N N . MET A 1 146 ? -2.190 -32.394 -7.785 1.00 37.94 146 MET A N 1
ATOM 1166 C CA . MET A 1 146 ? -0.790 -32.593 -8.271 1.00 37.94 146 MET A CA 1
ATOM 1167 C C . MET A 1 146 ? -0.352 -32.012 -9.646 1.00 37.94 146 MET A C 1
ATOM 1169 O O . MET A 1 146 ? -1.146 -31.984 -10.568 1.00 37.94 146 MET A O 1
ATOM 1173 N N . SER A 1 147 ? 0.913 -31.701 -9.986 1.00 37.22 147 SER A N 1
ATOM 1174 C CA . SER A 1 147 ? 2.258 -31.714 -9.366 1.00 37.22 147 SER A CA 1
ATOM 1175 C C . SER A 1 147 ? 3.298 -31.260 -10.433 1.00 37.22 147 SER A C 1
ATOM 1177 O O . SER A 1 147 ? 3.116 -31.590 -11.600 1.00 37.22 147 SER A O 1
ATOM 1179 N N . SER A 1 148 ? 4.418 -30.646 -9.997 1.00 36.72 148 SER A N 1
ATOM 1180 C CA . SER A 1 148 ? 5.765 -30.554 -10.636 1.00 36.72 148 SER A CA 1
ATOM 1181 C C . SER A 1 148 ? 5.919 -29.741 -11.951 1.00 36.72 148 SER A C 1
ATOM 1183 O O . SER A 1 148 ? 5.029 -29.726 -12.779 1.00 36.72 148 SER A O 1
ATOM 1185 N N . ALA A 1 149 ? 7.018 -29.039 -12.265 1.00 38.59 149 ALA A N 1
ATOM 1186 C CA . ALA A 1 149 ? 8.412 -29.236 -11.882 1.00 38.59 149 ALA A CA 1
ATOM 1187 C C . ALA A 1 149 ? 9.259 -27.942 -11.909 1.00 38.59 149 ALA A C 1
ATOM 1189 O O . ALA A 1 149 ? 8.927 -26.926 -12.512 1.00 38.59 149 ALA A O 1
ATOM 1190 N N . ARG A 1 150 ? 10.391 -28.066 -11.218 1.00 41.25 150 ARG A N 1
ATOM 1191 C CA . ARG A 1 150 ? 11.442 -27.109 -10.862 1.00 41.25 150 ARG A CA 1
ATOM 1192 C C . ARG A 1 150 ? 12.398 -26.860 -12.037 1.00 41.25 150 ARG A C 1
ATOM 1194 O O . ARG A 1 150 ? 12.825 -27.821 -12.667 1.00 41.25 150 ARG A O 1
ATOM 1201 N N . SER A 1 151 ? 12.860 -25.625 -12.230 1.00 38.34 151 SER A N 1
ATOM 1202 C CA . SER A 1 151 ? 14.128 -25.370 -12.924 1.00 38.34 151 SER A CA 1
ATOM 1203 C C . SER A 1 151 ? 14.845 -24.197 -12.262 1.00 38.34 151 SER A C 1
ATOM 1205 O O . SER A 1 151 ? 14.348 -23.079 -12.252 1.00 38.34 151 SER A O 1
ATOM 1207 N N . GLN A 1 152 ? 15.991 -24.489 -11.648 1.00 37.47 152 GLN A N 1
ATOM 1208 C CA . GLN A 1 152 ? 16.879 -23.524 -11.003 1.00 37.47 152 GLN A CA 1
ATOM 1209 C C . GLN A 1 152 ? 17.893 -23.020 -12.035 1.00 37.47 152 GLN A C 1
ATOM 1211 O O . GLN A 1 152 ? 18.567 -23.832 -12.671 1.00 37.47 152 GLN A O 1
ATOM 1216 N N . ARG A 1 153 ? 18.052 -21.701 -12.164 1.00 41.94 153 ARG A N 1
ATOM 1217 C CA . ARG A 1 153 ? 19.278 -21.085 -12.684 1.00 41.94 153 ARG A CA 1
ATOM 1218 C C . ARG A 1 153 ? 19.722 -20.009 -11.703 1.00 41.94 153 ARG A C 1
ATOM 1220 O O . ARG A 1 153 ? 18.921 -19.217 -11.232 1.00 41.94 153 ARG A O 1
ATOM 1227 N N . LEU A 1 154 ? 21.000 -20.075 -11.355 1.00 41.19 154 LEU A N 1
ATOM 1228 C CA . LEU A 1 154 ? 21.710 -19.129 -10.508 1.00 41.19 154 LEU A CA 1
ATOM 1229 C C . LEU A 1 154 ? 22.195 -17.977 -11.388 1.00 41.19 154 LEU A C 1
ATOM 1231 O O . LEU A 1 154 ? 23.052 -18.209 -12.241 1.00 41.19 154 LEU A O 1
ATOM 1235 N N . ILE A 1 155 ? 21.693 -16.764 -11.165 1.00 45.31 155 ILE A N 1
ATOM 1236 C CA . ILE A 1 155 ? 22.296 -15.516 -11.648 1.00 45.31 155 ILE A CA 1
ATOM 1237 C C . ILE A 1 155 ? 22.249 -14.502 -10.493 1.00 45.31 155 ILE A C 1
ATOM 1239 O O . ILE A 1 155 ? 21.364 -14.540 -9.647 1.00 45.31 155 ILE A O 1
ATOM 1243 N N . GLN A 1 156 ? 23.311 -13.707 -10.371 1.00 49.75 15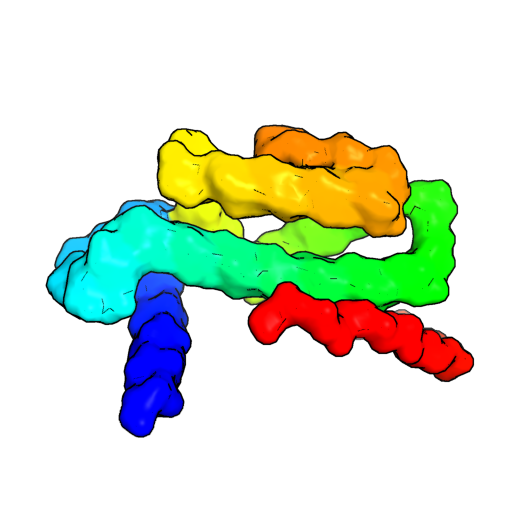6 GLN A N 1
ATOM 1244 C CA . GLN A 1 156 ? 23.635 -12.878 -9.208 1.00 49.75 156 GLN A CA 1
ATOM 1245 C C . GLN A 1 156 ? 22.733 -11.635 -9.066 1.00 49.75 156 GLN A C 1
ATOM 1247 O O . GLN A 1 156 ? 22.402 -11.025 -10.080 1.00 49.75 156 GLN A O 1
ATOM 1252 N N . PRO A 1 157 ? 22.432 -11.182 -7.831 1.00 41.50 157 PRO A N 1
ATOM 1253 C CA . PRO A 1 157 ? 21.593 -10.010 -7.598 1.00 41.50 157 PRO A CA 1
ATOM 1254 C C . PRO A 1 157 ? 22.334 -8.690 -7.861 1.00 41.50 157 PRO A C 1
ATOM 1256 O O . PRO A 1 157 ? 23.349 -8.377 -7.226 1.00 41.50 157 PRO A O 1
ATOM 1259 N N . CYS A 1 158 ? 21.765 -7.863 -8.737 1.00 47.41 158 CYS A N 1
ATOM 1260 C CA . CYS A 1 158 ? 22.089 -6.443 -8.836 1.00 47.41 158 CYS A CA 1
ATOM 1261 C C . CYS A 1 158 ? 21.558 -5.713 -7.594 1.00 47.41 158 CYS A C 1
ATOM 1263 O O . CYS A 1 158 ? 20.362 -5.490 -7.432 1.00 47.41 158 CYS A O 1
ATOM 1265 N N . ARG A 1 159 ? 22.477 -5.336 -6.700 1.00 46.06 159 ARG A N 1
ATOM 1266 C CA . ARG A 1 159 ? 22.225 -4.490 -5.526 1.00 46.06 159 ARG A CA 1
ATOM 1267 C C . ARG A 1 159 ? 21.652 -3.125 -5.938 1.00 46.06 159 ARG A C 1
ATOM 1269 O O . ARG A 1 159 ? 22.414 -2.251 -6.336 1.00 46.06 159 ARG A O 1
ATOM 1276 N N . TRP A 1 160 ? 20.362 -2.901 -5.705 1.00 59.16 160 TRP A N 1
ATOM 1277 C CA . TRP A 1 160 ? 19.776 -1.560 -5.608 1.00 59.16 160 TRP A CA 1
ATOM 1278 C C . TRP A 1 160 ? 19.149 -1.357 -4.226 1.00 59.16 160 TRP A C 1
ATOM 1280 O O . TRP A 1 160 ? 17.938 -1.354 -4.053 1.00 59.16 160 TRP A O 1
ATOM 1290 N N . ILE A 1 161 ? 20.000 -1.172 -3.212 1.00 44.31 161 ILE A N 1
ATOM 1291 C CA . ILE A 1 161 ? 19.605 -0.563 -1.936 1.00 44.31 161 ILE A CA 1
ATOM 1292 C C . ILE A 1 161 ? 20.706 0.405 -1.525 1.00 44.31 161 ILE A C 1
ATOM 1294 O O . ILE A 1 161 ? 21.749 -0.039 -1.062 1.00 44.31 161 ILE A O 1
ATOM 1298 N N . SER A 1 162 ? 20.442 1.706 -1.656 1.00 42.16 162 SER A N 1
ATOM 1299 C CA . SER A 1 162 ? 20.938 2.752 -0.749 1.00 42.16 162 SER A CA 1
ATOM 1300 C C . SER A 1 162 ? 20.219 4.074 -1.044 1.00 42.16 162 SER A C 1
ATOM 1302 O O . SER A 1 162 ? 20.756 4.918 -1.749 1.00 42.16 162 SER A O 1
ATOM 1304 N N . ALA A 1 163 ? 18.998 4.236 -0.521 1.00 43.38 163 ALA A N 1
ATOM 1305 C CA . ALA A 1 163 ? 18.423 5.525 -0.102 1.00 43.38 163 ALA A CA 1
ATOM 1306 C C . ALA A 1 163 ? 17.034 5.292 0.530 1.00 43.38 163 ALA A C 1
ATOM 1308 O O . ALA A 1 163 ? 15.997 5.599 -0.060 1.00 43.38 163 ALA A O 1
ATOM 1309 N N . PHE A 1 164 ? 17.034 4.707 1.728 1.00 43.03 164 PHE A N 1
ATOM 1310 C CA . PHE A 1 164 ? 15.954 4.833 2.705 1.00 43.03 164 PHE A CA 1
ATOM 1311 C C . PHE A 1 164 ? 16.538 5.446 3.971 1.00 43.03 164 PHE A C 1
ATOM 1313 O O . PHE A 1 164 ? 17.675 5.050 4.320 1.00 43.03 164 PHE A O 1
#

Radius of gyration: 18.15 Å; chains: 1; bounding box: 45×45×45 Å

pLDDT: mean 85.17, std 20.93, range [36.72, 98.44]

Secondary structure (DSSP, 8-state):
-HHHHHHHHHHHHHHHHHHHHHHT-SSPPGGGHHHHHHHHSSHHHHHHHHHHHHHHHHHHHHHHHHHS--SSHHHHHHHHHHHHHHHSHHHHHHHHHTTT-GGGHHHHHHHHHHHHHHHS----GGGSPPPP--------------------------------

Foldseek 3Di:
DVVVLVVLLVVLLVVQLVVCVVVVHLDGPPVCQVVCCVNQVGDLSSLVVLVVVLVVQLVVVVLVVPVVPDPPVVVVSLVSLVVSCVVRVSSLVNCVVCVVPPSCVVVQVVSQVVCCVVNVDGDHPVRHDDDPPDPDDDDDDDDDDDDDDDDDDDDDGDDDDDDD